Protein AF-A0A4U5MPQ0-F1 (afdb_monomer)

Foldseek 3Di:
DADDPPVPPNADLQRAAAPQPRHCPPVVQWDAQPHNRHTHGQVSDVVRHPDDDPFHDHDPVCCVVVPVNGTDDPDD

pLDDT: mean 79.11, std 12.28, range [41.69, 93.06]

Structure (mmCIF, N/CA/C/O backbone):
data_AF-A0A4U5MPQ0-F1
#
_entry.id   AF-A0A4U5MPQ0-F1
#
loop_
_atom_site.group_PDB
_atom_site.id
_atom_site.type_symbol
_atom_site.label_atom_id
_atom_site.label_alt_id
_atom_site.label_comp_id
_atom_site.label_asym_id
_atom_site.label_entity_id
_atom_site.label_seq_id
_atom_site.pdbx_PDB_ins_code
_atom_site.Cartn_x
_atom_site.Cartn_y
_atom_site.Cartn_z
_atom_site.occupancy
_atom_site.B_iso_or_equiv
_atom_site.auth_seq_id
_atom_site.auth_comp_id
_atom_site.auth_asym_id
_atom_site.auth_atom_id
_atom_site.pdbx_PDB_model_num
ATOM 1 N N . MET A 1 1 ? -3.189 -5.045 16.266 1.00 49.31 1 MET A N 1
ATOM 2 C CA . MET A 1 1 ? -3.488 -6.428 15.817 1.00 49.31 1 MET A CA 1
ATOM 3 C C . MET A 1 1 ? -4.740 -6.425 14.946 1.00 49.31 1 MET A C 1
ATOM 5 O O . MET A 1 1 ? -5.776 -6.956 15.329 1.00 49.31 1 MET A O 1
ATOM 9 N N . ILE A 1 2 ? -4.683 -5.757 13.802 1.00 54.50 2 ILE A N 1
ATOM 10 C CA . ILE A 1 2 ? -5.831 -5.579 12.914 1.00 54.50 2 ILE A CA 1
ATOM 11 C C . ILE A 1 2 ? -5.261 -5.548 11.495 1.00 54.50 2 ILE A C 1
ATOM 13 O O . ILE A 1 2 ? -4.939 -4.497 10.986 1.00 54.50 2 ILE A O 1
ATOM 17 N N . VAL A 1 3 ? -5.039 -6.677 10.826 1.00 57.12 3 VAL A N 1
ATOM 18 C CA . VAL A 1 3 ? -6.035 -7.226 9.899 1.00 57.12 3 VAL A CA 1
ATOM 19 C C . VAL A 1 3 ? -5.487 -8.477 9.215 1.00 57.12 3 VAL A C 1
ATOM 21 O O . VAL A 1 3 ? -4.771 -8.460 8.227 1.00 57.12 3 VAL A O 1
ATOM 24 N N . SER A 1 4 ? -5.948 -9.605 9.745 1.00 64.06 4 SER A N 1
ATOM 25 C CA . SER A 1 4 ? -6.313 -10.818 9.015 1.00 64.06 4 SER A CA 1
ATOM 26 C C . SER A 1 4 ? -5.455 -11.187 7.793 1.00 64.06 4 SER A C 1
ATOM 28 O O . SER A 1 4 ? -5.948 -11.236 6.663 1.00 64.06 4 SER A O 1
ATOM 30 N N . THR A 1 5 ? -4.240 -11.670 8.055 1.00 61.09 5 THR A N 1
ATOM 31 C CA . THR A 1 5 ? -3.558 -12.659 7.192 1.00 61.09 5 THR A CA 1
ATOM 32 C C . THR A 1 5 ? -4.417 -13.906 6.921 1.00 61.09 5 THR A C 1
ATOM 34 O O . THR A 1 5 ? -4.076 -14.733 6.089 1.00 61.09 5 THR A O 1
ATOM 37 N N . LYS A 1 6 ? -5.563 -14.051 7.605 1.00 59.56 6 LYS A N 1
ATOM 38 C CA . LYS A 1 6 ? -6.569 -15.088 7.358 1.00 59.56 6 LYS A CA 1
ATOM 39 C C . LYS A 1 6 ? -7.552 -14.753 6.225 1.00 59.56 6 LYS A C 1
A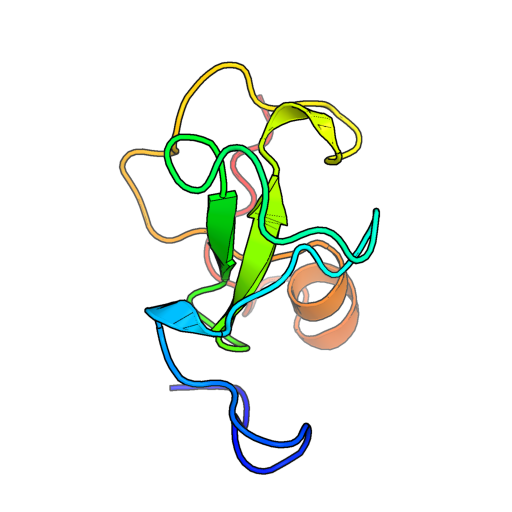TOM 41 O O . LYS A 1 6 ? -8.259 -15.654 5.791 1.00 59.56 6 LYS A O 1
ATOM 46 N N . LYS A 1 7 ? -7.654 -13.495 5.761 1.00 61.88 7 LYS A N 1
ATOM 47 C CA . LYS A 1 7 ? -8.576 -13.108 4.663 1.00 61.88 7 LYS A CA 1
ATOM 48 C C . LYS A 1 7 ? -7.982 -13.287 3.266 1.00 61.88 7 LYS A C 1
ATOM 50 O O . LYS A 1 7 ? -8.732 -13.427 2.307 1.00 61.88 7 LYS A O 1
ATOM 55 N N . TYR A 1 8 ? -6.662 -13.271 3.153 1.00 59.84 8 TYR A N 1
ATOM 56 C CA . TYR A 1 8 ? -5.929 -13.393 1.899 1.00 59.84 8 TYR A CA 1
ATOM 57 C C . TYR A 1 8 ? -4.893 -14.486 2.129 1.00 59.84 8 TYR A C 1
ATOM 59 O O . TYR A 1 8 ? -4.249 -14.452 3.172 1.00 59.84 8 TYR A O 1
ATOM 67 N N . GLY A 1 9 ? -4.801 -15.485 1.245 1.00 62.53 9 GLY A N 1
ATOM 68 C CA . GLY A 1 9 ? -3.936 -16.651 1.455 1.00 62.53 9 GLY A CA 1
ATOM 69 C C . GLY A 1 9 ? -2.538 -16.221 1.894 1.00 62.53 9 GLY A C 1
ATOM 70 O O . GLY A 1 9 ? -1.865 -15.500 1.162 1.00 62.53 9 GLY A O 1
ATOM 71 N N . TRP A 1 10 ? -2.153 -16.597 3.115 1.00 66.81 10 TRP A N 1
ATOM 72 C CA . TRP A 1 10 ? -0.868 -16.221 3.691 1.00 66.81 10 TRP A CA 1
ATOM 73 C C . TRP A 1 10 ? 0.259 -16.674 2.759 1.00 66.81 10 TRP A C 1
ATOM 75 O O . TRP A 1 10 ? 0.356 -17.855 2.426 1.00 66.81 10 TRP A O 1
ATOM 85 N N . GLN A 1 11 ? 1.084 -15.727 2.320 1.00 68.06 11 GLN A N 1
ATOM 86 C CA . GLN A 1 11 ? 2.302 -16.012 1.571 1.00 68.06 11 GLN A CA 1
ATOM 87 C C . GLN A 1 11 ? 3.468 -16.065 2.556 1.00 68.06 11 GLN A C 1
ATOM 89 O O . GLN A 1 11 ? 3.575 -15.220 3.446 1.00 68.06 11 GLN A O 1
ATOM 94 N N . CYS A 1 12 ? 4.346 -17.053 2.383 1.00 80.31 12 CYS A N 1
ATOM 95 C CA . CYS A 1 12 ? 5.599 -17.116 3.124 1.00 80.31 12 CYS A CA 1
ATOM 96 C C . CYS A 1 12 ? 6.443 -15.847 2.869 1.00 80.31 12 CYS A C 1
ATOM 98 O O . CYS A 1 12 ? 6.247 -15.184 1.850 1.00 80.31 12 CYS A O 1
ATOM 100 N N . ILE A 1 13 ? 7.376 -15.499 3.766 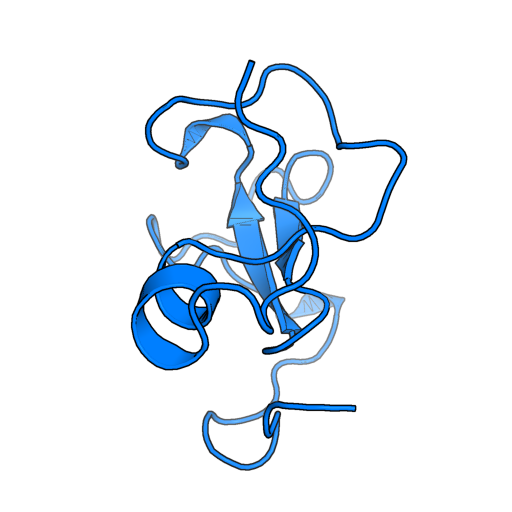1.00 73.62 13 ILE A N 1
ATOM 101 C CA . ILE A 1 13 ? 8.208 -14.281 3.626 1.00 73.62 13 ILE A CA 1
ATOM 102 C C . ILE A 1 13 ? 8.960 -14.278 2.285 1.00 73.62 13 ILE 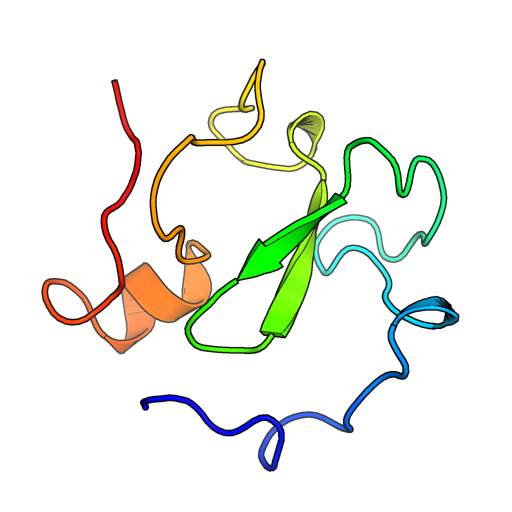A C 1
ATOM 104 O O . ILE A 1 13 ? 8.977 -13.262 1.602 1.00 73.62 13 ILE A O 1
ATOM 108 N N . GLU A 1 14 ? 9.476 -15.434 1.864 1.00 79.12 14 GLU A N 1
ATOM 109 C CA . GLU A 1 14 ? 10.181 -15.617 0.583 1.00 79.12 14 GLU A CA 1
ATOM 110 C C . GLU A 1 14 ? 9.237 -15.644 -0.633 1.00 79.12 14 GLU A C 1
ATOM 112 O O . GLU A 1 14 ? 9.642 -15.403 -1.763 1.00 79.12 14 GLU A O 1
ATOM 117 N N . CYS A 1 15 ? 7.954 -15.923 -0.406 1.00 83.00 15 CYS A N 1
ATOM 118 C CA . CYS A 1 15 ? 6.920 -16.005 -1.433 1.00 83.00 15 CYS A CA 1
ATOM 119 C C . CYS A 1 15 ? 6.207 -14.663 -1.637 1.00 83.00 15 CYS A C 1
ATOM 121 O O . CYS A 1 15 ? 5.251 -14.584 -2.413 1.00 83.00 15 CYS A O 1
ATOM 123 N N . LYS A 1 16 ? 6.562 -13.645 -0.847 1.00 85.94 16 LYS A N 1
ATOM 124 C CA . LYS A 1 16 ? 5.801 -12.409 -0.772 1.00 85.94 16 LYS A CA 1
ATOM 125 C C . LYS A 1 16 ? 6.072 -11.574 -2.015 1.00 85.94 16 LYS A C 1
ATOM 127 O O . LYS A 1 16 ? 7.188 -11.149 -2.278 1.00 85.94 16 LYS A O 1
ATOM 132 N N . SER A 1 17 ? 5.013 -11.339 -2.774 1.00 90.25 17 SER A N 1
ATOM 133 C CA . SER A 1 17 ? 5.043 -10.569 -4.012 1.00 90.25 17 SER A CA 1
ATOM 134 C C . SER A 1 17 ? 4.423 -9.195 -3.806 1.00 90.25 17 SER A C 1
ATOM 136 O O . SER A 1 17 ? 3.513 -9.017 -2.990 1.00 90.25 17 SER A O 1
ATOM 138 N N . CYS A 1 18 ? 4.869 -8.221 -4.591 1.00 91.31 18 CYS A N 1
ATOM 139 C CA . CYS A 1 18 ? 4.276 -6.900 -4.605 1.00 91.31 18 CYS A CA 1
ATOM 140 C C . CYS A 1 18 ? 2.808 -6.961 -5.049 1.00 91.31 18 CYS A C 1
ATOM 142 O O . CYS A 1 18 ? 2.500 -7.414 -6.147 1.00 91.31 18 CYS A O 1
ATOM 144 N N . ALA A 1 19 ? 1.894 -6.419 -4.246 1.00 87.56 19 ALA A N 1
ATOM 145 C CA . ALA A 1 19 ? 0.467 -6.369 -4.575 1.00 87.56 19 ALA A CA 1
ATOM 146 C C . ALA A 1 19 ? 0.119 -5.436 -5.758 1.00 87.56 19 ALA A C 1
ATOM 148 O O . ALA A 1 19 ? -1.039 -5.383 -6.162 1.00 87.56 19 ALA A O 1
ATOM 149 N N . ILE A 1 20 ? 1.092 -4.675 -6.276 1.00 89.44 20 ILE A N 1
ATOM 150 C CA . ILE A 1 20 ? 0.906 -3.678 -7.342 1.00 89.44 20 ILE A CA 1
ATOM 151 C C . ILE A 1 20 ? 1.429 -4.216 -8.678 1.00 89.44 20 ILE A C 1
ATOM 153 O O . ILE A 1 20 ? 0.688 -4.231 -9.654 1.00 89.44 20 ILE A O 1
ATOM 157 N N . CYS A 1 21 ? 2.681 -4.684 -8.726 1.00 91.69 21 CYS A N 1
ATOM 158 C CA . CYS A 1 21 ? 3.279 -5.238 -9.946 1.00 91.69 21 CYS A CA 1
ATOM 159 C C . CYS A 1 21 ? 3.229 -6.771 -10.028 1.00 91.69 21 CYS A C 1
ATOM 161 O O . CYS A 1 21 ? 3.500 -7.325 -11.087 1.00 91.69 21 CYS A O 1
ATOM 163 N N . GLY A 1 22 ? 2.889 -7.467 -8.939 1.00 88.75 22 GLY A N 1
ATOM 164 C CA . GLY A 1 22 ? 2.806 -8.930 -8.894 1.00 88.75 22 GLY A CA 1
ATOM 165 C C . GLY A 1 22 ? 4.156 -9.650 -8.856 1.00 88.75 22 GLY A C 1
ATOM 166 O O . GLY A 1 22 ? 4.173 -10.876 -8.810 1.00 88.75 22 GLY A O 1
ATOM 167 N N . THR A 1 23 ? 5.275 -8.923 -8.860 1.00 88.88 23 THR A N 1
ATOM 168 C CA . THR A 1 23 ? 6.626 -9.499 -8.838 1.00 88.88 23 THR A CA 1
ATOM 169 C C . THR A 1 23 ? 7.178 -9.596 -7.420 1.00 88.88 23 THR A C 1
ATOM 171 O O . THR A 1 23 ? 6.827 -8.798 -6.546 1.00 88.88 23 THR A O 1
ATOM 174 N N . SER A 1 24 ? 8.044 -10.580 -7.191 1.00 88.44 24 SER A N 1
ATOM 175 C CA . SER A 1 24 ? 8.863 -10.708 -5.979 1.00 88.44 24 SER A CA 1
ATOM 176 C C . SER A 1 24 ? 10.285 -10.153 -6.167 1.00 88.44 24 SER A C 1
ATOM 178 O O . SER A 1 24 ? 11.109 -10.286 -5.274 1.00 88.44 24 SER A O 1
ATOM 180 N N . ASP A 1 25 ? 10.586 -9.553 -7.324 1.00 88.06 25 ASP A N 1
ATOM 181 C CA . ASP A 1 25 ? 11.882 -8.937 -7.630 1.00 88.06 25 ASP A CA 1
ATOM 182 C C . ASP A 1 25 ? 12.122 -7.641 -6.847 1.00 88.06 25 ASP A C 1
ATOM 184 O O . ASP A 1 25 ? 11.254 -6.772 -6.849 1.00 88.06 25 ASP A O 1
ATOM 188 N N . ASN A 1 26 ? 13.349 -7.416 -6.362 1.00 88.88 26 ASN A N 1
ATOM 189 C CA . ASN A 1 26 ? 13.738 -6.281 -5.503 1.00 88.88 26 ASN A CA 1
ATOM 190 C C . ASN A 1 26 ? 13.090 -6.351 -4.112 1.00 88.88 26 ASN A C 1
ATOM 192 O O . ASN A 1 26 ? 12.504 -5.375 -3.628 1.00 88.88 26 ASN A O 1
ATOM 196 N N . ASP A 1 27 ? 13.216 -7.508 -3.464 1.00 87.25 27 ASP A N 1
ATOM 197 C CA . ASP A 1 27 ? 12.775 -7.744 -2.089 1.00 87.25 27 ASP A CA 1
ATOM 198 C C . ASP A 1 27 ? 13.393 -6.746 -1.091 1.00 87.25 27 ASP A C 1
ATOM 200 O O . ASP A 1 27 ? 12.720 -6.318 -0.154 1.00 87.25 27 ASP A O 1
ATOM 204 N N . ASP A 1 28 ? 14.603 -6.244 -1.359 1.00 87.50 28 ASP A N 1
ATOM 205 C CA . ASP A 1 28 ? 15.252 -5.159 -0.610 1.00 87.50 28 ASP A CA 1
ATOM 206 C C . ASP A 1 28 ? 14.465 -3.832 -0.605 1.00 87.50 28 ASP A C 1
ATOM 208 O O . ASP A 1 28 ? 14.628 -3.005 0.297 1.00 87.50 28 ASP A O 1
ATOM 212 N N . LYS A 1 29 ? 13.580 -3.625 -1.586 1.00 88.94 29 LYS A N 1
ATOM 213 C CA . LYS A 1 29 ? 12.682 -2.462 -1.689 1.00 88.94 29 LYS A CA 1
ATOM 214 C C . LYS A 1 29 ? 11.223 -2.823 -1.416 1.00 88.94 29 LYS A C 1
ATOM 216 O O . LYS A 1 29 ? 10.347 -1.984 -1.650 1.00 88.94 29 LYS A O 1
ATOM 221 N N . LEU A 1 30 ? 10.933 -4.044 -0.970 1.00 90.12 30 LEU A N 1
ATOM 222 C CA . LEU A 1 30 ? 9.582 -4.534 -0.723 1.00 90.12 30 LEU A CA 1
ATOM 223 C C . LEU A 1 30 ? 9.172 -4.258 0.730 1.00 90.12 30 LEU A C 1
ATOM 225 O O . LEU A 1 30 ? 9.707 -4.833 1.672 1.00 90.12 30 LEU A O 1
ATOM 229 N N . LEU A 1 31 ? 8.190 -3.377 0.921 1.00 89.69 31 LEU A N 1
ATOM 230 C CA . LEU A 1 31 ? 7.636 -3.058 2.235 1.00 89.69 31 LEU A CA 1
ATOM 231 C C . LEU A 1 31 ? 6.515 -4.002 2.625 1.00 89.69 31 LEU A C 1
ATOM 233 O O . LEU A 1 31 ? 5.628 -4.280 1.819 1.00 89.69 31 LEU A O 1
ATOM 237 N N . PHE A 1 32 ? 6.489 -4.389 3.896 1.00 88.38 32 PHE A N 1
ATOM 238 C CA . PHE A 1 32 ? 5.395 -5.157 4.475 1.00 88.38 32 PHE A CA 1
ATOM 239 C C . PHE A 1 32 ? 4.464 -4.243 5.261 1.00 88.38 32 PHE A C 1
ATOM 241 O O . PHE A 1 32 ? 4.890 -3.483 6.127 1.00 88.38 32 PHE A O 1
ATOM 248 N N . CYS A 1 33 ? 3.176 -4.312 4.942 1.00 87.12 33 CYS A N 1
ATOM 249 C CA . CYS A 1 33 ? 2.152 -3.611 5.701 1.00 87.12 33 CYS A CA 1
ATOM 250 C C . CYS A 1 33 ? 1.990 -4.257 7.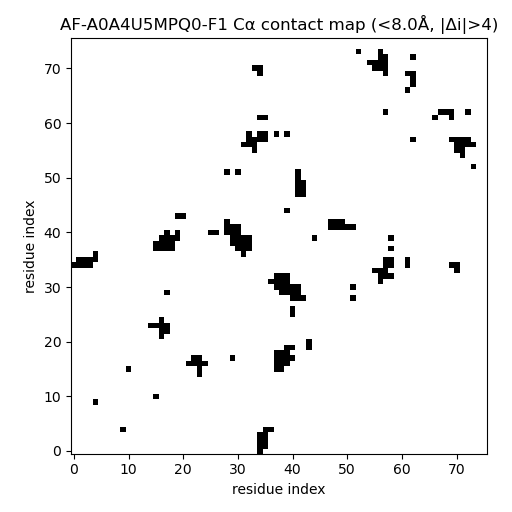081 1.00 87.12 33 CYS A C 1
ATOM 252 O O . CYS A 1 33 ? 1.649 -5.433 7.151 1.00 87.12 33 CYS A O 1
ATOM 254 N N . ASP A 1 34 ? 2.109 -3.482 8.158 1.00 85.31 34 ASP A N 1
ATOM 255 C CA . ASP A 1 34 ? 1.978 -4.002 9.533 1.00 85.31 34 ASP A CA 1
ATOM 256 C C . ASP A 1 34 ? 0.556 -4.524 9.827 1.00 85.31 34 ASP A C 1
ATOM 258 O O . ASP A 1 34 ? 0.350 -5.499 10.549 1.00 85.31 34 ASP A O 1
ATOM 262 N N . ASP A 1 35 ? -0.447 -3.918 9.184 1.00 83.88 35 ASP A N 1
ATOM 263 C CA . ASP A 1 35 ? -1.845 -4.314 9.349 1.00 83.88 35 ASP A CA 1
ATOM 264 C C . ASP A 1 35 ? -2.234 -5.574 8.558 1.00 83.88 35 ASP A C 1
ATOM 266 O O . ASP A 1 35 ? -2.914 -6.436 9.105 1.00 83.88 35 ASP A O 1
ATOM 270 N N . CYS A 1 36 ? -1.857 -5.704 7.278 1.00 84.06 36 CYS A N 1
ATOM 271 C CA . CYS A 1 36 ? -2.341 -6.794 6.406 1.00 84.06 36 CYS A CA 1
ATOM 272 C C . CYS A 1 36 ? -1.261 -7.716 5.841 1.00 84.06 36 CYS A C 1
ATOM 274 O O . CYS A 1 36 ? -1.576 -8.593 5.035 1.00 84.06 36 CYS A O 1
ATOM 276 N N . ASP A 1 37 ? -0.005 -7.505 6.229 1.00 86.19 37 ASP A N 1
ATOM 277 C CA . ASP A 1 37 ? 1.165 -8.291 5.837 1.00 86.19 37 ASP A CA 1
ATOM 278 C C . ASP A 1 37 ? 1.447 -8.332 4.320 1.00 86.19 37 ASP A C 1
ATOM 280 O O . ASP A 1 37 ? 2.299 -9.085 3.852 1.00 86.19 37 ASP A O 1
ATOM 284 N N . ARG A 1 38 ? 0.763 -7.509 3.514 1.00 86.31 38 ARG A N 1
ATOM 285 C CA . ARG A 1 38 ? 0.996 -7.425 2.065 1.00 86.31 38 ARG A CA 1
ATOM 286 C C . ARG A 1 38 ? 2.327 -6.748 1.763 1.00 86.31 38 ARG A C 1
ATOM 288 O O . ARG A 1 38 ? 2.651 -5.731 2.375 1.00 86.31 38 ARG A O 1
ATOM 295 N N . GLY A 1 39 ? 3.041 -7.298 0.784 1.00 89.62 39 GLY A N 1
ATOM 296 C CA . GLY A 1 39 ? 4.248 -6.705 0.222 1.00 89.62 39 GLY A CA 1
ATOM 297 C C . GLY A 1 39 ? 3.911 -5.650 -0.824 1.00 89.62 39 GLY A C 1
ATOM 298 O O . GLY A 1 39 ? 3.123 -5.932 -1.726 1.00 89.62 39 GLY A O 1
ATOM 299 N N . MET A 1 40 ? 4.508 -4.461 -0.759 1.00 90.75 40 MET A N 1
ATOM 300 C CA . MET A 1 40 ? 4.482 -3.478 -1.846 1.00 90.75 40 MET A CA 1
ATOM 301 C C . MET A 1 40 ? 5.836 -2.794 -2.005 1.00 90.75 40 MET A C 1
ATOM 303 O O . MET A 1 40 ? 6.422 -2.359 -1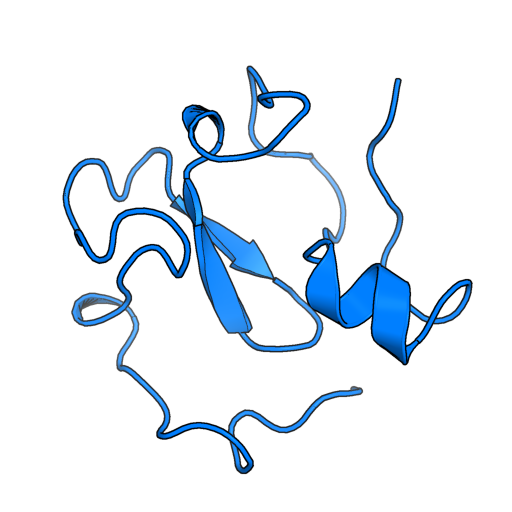.020 1.00 90.75 40 MET A O 1
ATOM 307 N N . HIS A 1 41 ? 6.328 -2.664 -3.237 1.00 93.06 41 HIS A N 1
ATOM 308 C CA . HIS A 1 41 ? 7.594 -1.979 -3.462 1.00 93.06 41 HIS A CA 1
ATOM 309 C C . HIS A 1 41 ? 7.480 -0.490 -3.187 1.00 93.06 41 HIS A C 1
ATOM 311 O O . HIS A 1 41 ? 6.528 0.139 -3.642 1.00 93.06 41 HIS A O 1
ATOM 317 N N . LEU A 1 42 ? 8.512 0.066 -2.558 1.00 90.38 42 LEU A N 1
ATOM 318 C CA . LEU A 1 42 ? 8.724 1.496 -2.335 1.00 90.38 42 LEU A CA 1
ATOM 319 C C . LEU A 1 42 ? 8.405 2.350 -3.577 1.00 90.38 42 LEU A C 1
ATOM 321 O O . LEU A 1 42 ? 7.684 3.341 -3.483 1.00 90.38 42 LEU A O 1
ATOM 325 N N . TYR A 1 43 ? 8.871 1.913 -4.750 1.00 91.38 43 TYR A N 1
ATOM 326 C CA . TYR A 1 43 ? 8.691 2.603 -6.032 1.00 91.38 43 TYR A CA 1
ATOM 327 C C . TYR A 1 43 ? 7.356 2.306 -6.732 1.00 91.38 43 TYR A C 1
ATOM 329 O O . TYR A 1 43 ? 6.965 3.039 -7.634 1.00 91.38 43 TYR A O 1
ATOM 337 N N . CYS A 1 44 ? 6.657 1.233 -6.351 1.00 91.38 44 CYS A N 1
ATOM 338 C CA . CYS A 1 44 ? 5.319 0.945 -6.868 1.00 91.38 44 CYS A CA 1
ATOM 339 C C . CYS A 1 44 ? 4.235 1.744 -6.135 1.00 91.38 44 CYS A C 1
ATOM 341 O O . CYS A 1 44 ? 3.102 1.812 -6.611 1.00 91.38 44 CYS A O 1
ATOM 343 N N . LEU A 1 45 ? 4.554 2.308 -4.966 1.00 86.62 45 LEU A N 1
ATOM 344 C CA . LEU A 1 45 ? 3.654 3.191 -4.233 1.00 86.62 45 LEU A CA 1
ATOM 345 C C . LEU A 1 45 ? 3.423 4.493 -5.008 1.00 86.62 45 LEU A C 1
ATOM 347 O O . LEU A 1 45 ? 4.271 4.945 -5.772 1.00 86.62 45 LEU A O 1
ATOM 351 N N . ASN A 1 46 ? 2.264 5.108 -4.780 1.00 81.12 46 ASN A N 1
ATOM 352 C CA . ASN A 1 46 ? 1.942 6.430 -5.300 1.00 81.12 46 ASN A CA 1
ATOM 353 C C . ASN A 1 46 ? 1.431 7.310 -4.144 1.00 81.12 46 ASN A C 1
ATOM 355 O O . ASN A 1 46 ? 0.303 7.084 -3.693 1.00 81.12 46 ASN A O 1
ATOM 359 N N . PRO A 1 47 ? 2.227 8.271 -3.639 1.00 83.75 47 PRO A N 1
ATOM 360 C CA . PRO A 1 47 ? 3.576 8.641 -4.091 1.00 83.75 47 PRO A CA 1
ATOM 361 C C . PRO A 1 47 ? 4.639 7.561 -3.787 1.00 83.75 47 PRO A C 1
ATOM 363 O O . PRO A 1 47 ? 4.480 6.815 -2.815 1.00 83.75 47 PRO A O 1
ATOM 366 N N . PRO A 1 48 ? 5.709 7.459 -4.600 1.00 84.88 48 PRO A N 1
ATOM 367 C CA . PRO A 1 48 ? 6.796 6.521 -4.347 1.00 84.88 48 PRO A CA 1
ATOM 368 C C . PRO A 1 48 ? 7.578 6.937 -3.100 1.00 84.88 48 PRO A C 1
ATOM 370 O O . PRO A 1 48 ? 7.866 8.115 -2.892 1.00 84.88 48 PRO A O 1
ATOM 373 N N . LEU A 1 49 ? 7.939 5.959 -2.275 1.00 85.31 49 LEU A N 1
ATOM 374 C CA . LEU A 1 49 ? 8.820 6.170 -1.133 1.00 85.31 49 LEU A CA 1
ATOM 375 C C . LEU A 1 49 ? 10.269 5.974 -1.578 1.00 85.31 49 LEU A C 1
ATOM 377 O O . LEU A 1 49 ? 10.601 4.985 -2.221 1.00 85.31 49 LEU A O 1
ATOM 381 N N . GLU A 1 50 ? 11.156 6.891 -1.213 1.00 81.50 50 GLU A N 1
ATOM 382 C CA . GLU A 1 50 ? 12.589 6.733 -1.501 1.00 81.50 50 GLU A CA 1
ATOM 383 C C . GLU A 1 50 ? 13.281 5.814 -0.488 1.00 81.50 50 GLU A C 1
ATOM 385 O O . GLU A 1 50 ? 14.266 5.149 -0.807 1.00 81.50 50 GLU A O 1
ATOM 390 N N . LYS A 1 51 ? 12.752 5.762 0.740 1.00 81.75 51 LYS A N 1
ATOM 391 C CA . LYS A 1 51 ? 13.317 4.998 1.852 1.00 81.75 51 LYS A CA 1
ATOM 392 C C . LYS A 1 51 ? 12.245 4.251 2.632 1.00 81.75 51 LYS A C 1
ATOM 394 O O . LYS A 1 51 ? 11.112 4.717 2.759 1.00 81.75 51 LYS A O 1
ATOM 399 N N . THR A 1 52 ? 12.641 3.119 3.200 1.00 81.81 52 THR A N 1
ATOM 400 C CA . THR A 1 52 ? 11.853 2.368 4.180 1.00 81.81 52 THR A CA 1
ATOM 401 C C . THR A 1 52 ? 11.518 3.283 5.367 1.00 81.81 52 THR A C 1
ATOM 403 O O . THR A 1 52 ? 12.427 3.921 5.907 1.00 81.81 52 THR A O 1
ATOM 406 N N . PRO A 1 53 ? 10.241 3.407 5.769 1.00 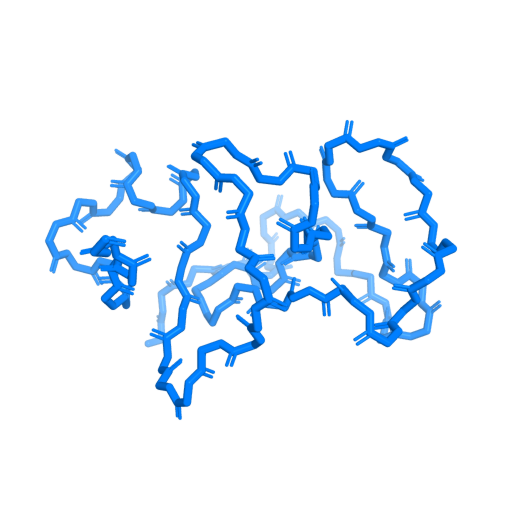80.81 53 PRO A N 1
ATOM 407 C CA . PRO A 1 53 ? 9.866 4.201 6.928 1.00 80.81 53 PRO A CA 1
ATOM 408 C C . PRO A 1 53 ? 10.445 3.578 8.202 1.00 80.81 53 PRO A C 1
ATOM 410 O O . PRO A 1 53 ? 10.452 2.363 8.370 1.00 80.81 53 PRO A O 1
ATOM 413 N N . GLU A 1 54 ? 10.916 4.426 9.114 1.00 76.44 54 GLU A N 1
ATOM 414 C CA . GLU A 1 54 ? 11.495 3.998 10.399 1.00 76.44 54 GLU A CA 1
ATOM 415 C C . GLU A 1 54 ? 10.430 3.488 11.388 1.00 76.44 54 GLU A C 1
ATOM 417 O O . GLU A 1 54 ? 10.757 2.842 12.379 1.00 76.44 54 GLU A O 1
ATOM 422 N N . ASN A 1 55 ? 9.152 3.778 11.122 1.00 80.75 55 ASN A N 1
ATOM 423 C CA . ASN A 1 55 ? 8.014 3.439 11.974 1.00 80.75 55 ASN A CA 1
ATOM 424 C C . ASN A 1 55 ? 7.045 2.489 11.259 1.00 80.75 55 ASN A C 1
ATOM 426 O O . ASN A 1 55 ? 7.167 2.239 10.059 1.00 80.75 55 ASN A O 1
ATOM 430 N N . ALA A 1 56 ? 6.040 2.012 11.998 1.00 82.19 56 ALA A N 1
ATOM 431 C CA . 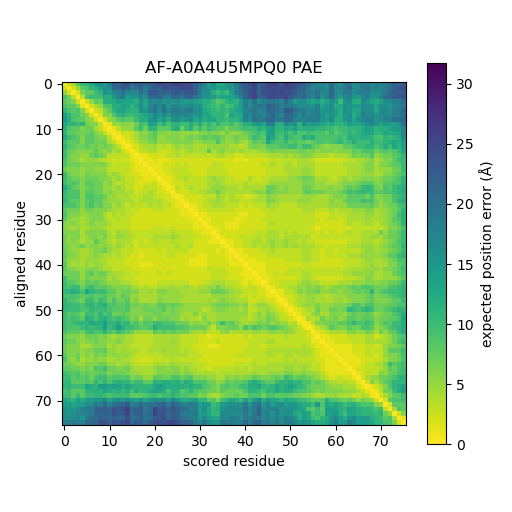ALA A 1 56 ? 4.973 1.177 11.459 1.00 82.19 56 ALA A CA 1
ATOM 432 C C . ALA A 1 56 ? 4.304 1.838 10.244 1.00 82.19 56 ALA A C 1
ATOM 434 O O . ALA A 1 56 ? 3.880 2.995 10.304 1.00 82.19 56 ALA A O 1
ATOM 435 N N . TRP A 1 57 ? 4.206 1.078 9.155 1.00 86.75 57 TRP A N 1
ATOM 436 C CA . TRP A 1 57 ? 3.651 1.533 7.889 1.00 86.75 57 TRP A CA 1
ATOM 437 C C . TRP A 1 57 ? 2.471 0.670 7.471 1.00 86.75 57 TRP A C 1
ATOM 439 O O . TRP A 1 57 ? 2.513 -0.563 7.538 1.00 86.75 57 TRP A O 1
ATOM 449 N N . SER A 1 58 ? 1.440 1.346 6.974 1.00 87.12 58 SER A N 1
ATOM 450 C CA . SER A 1 58 ? 0.245 0.701 6.454 1.00 87.12 58 SER A CA 1
ATOM 451 C C . SER A 1 58 ? 0.008 1.047 5.003 1.00 87.12 58 SER A C 1
ATOM 453 O O . SER A 1 58 ? 0.097 2.200 4.584 1.00 87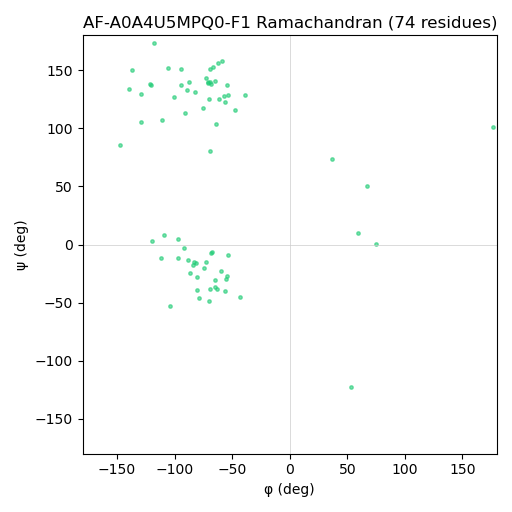.12 58 SER A O 1
ATOM 455 N N . CYS A 1 59 ? -0.354 0.024 4.237 1.00 85.62 59 CYS A N 1
ATOM 456 C CA . CYS A 1 59 ? -0.692 0.165 2.836 1.00 85.62 59 CYS A CA 1
ATOM 457 C C . CYS A 1 59 ? -1.909 1.067 2.612 1.00 85.62 59 CYS A C 1
ATOM 459 O O . CYS A 1 59 ? -2.803 1.142 3.454 1.00 85.62 59 CYS A O 1
ATOM 461 N N . HIS A 1 60 ? -2.009 1.657 1.417 1.00 83.81 60 HIS A N 1
ATOM 462 C CA . HIS A 1 60 ? -3.163 2.470 1.013 1.00 83.81 60 HIS A CA 1
ATOM 463 C C . HIS A 1 60 ? -4.507 1.727 1.152 1.00 83.81 60 HIS A C 1
ATOM 465 O O . HIS A 1 60 ? -5.540 2.351 1.374 1.00 83.81 60 HIS A O 1
ATOM 471 N N . LEU A 1 61 ? -4.507 0.392 1.057 1.00 84.75 61 LEU A N 1
ATOM 472 C CA . LEU A 1 61 ? -5.702 -0.428 1.262 1.00 84.75 61 LEU A CA 1
ATOM 473 C C . LEU A 1 61 ? -6.117 -0.436 2.732 1.00 84.75 61 LEU A C 1
ATOM 475 O O . LEU A 1 61 ? -7.267 -0.155 3.035 1.00 84.75 61 LEU A O 1
ATOM 479 N N . CYS A 1 62 ? -5.182 -0.675 3.653 1.00 85.19 62 CYS A N 1
ATOM 480 C CA . CYS A 1 62 ? -5.456 -0.588 5.085 1.00 85.19 62 CYS A CA 1
ATOM 481 C C . CYS A 1 62 ? -5.804 0.839 5.505 1.00 85.19 62 CYS A C 1
ATOM 483 O O . CYS A 1 62 ? -6.704 1.028 6.311 1.00 85.19 62 CYS A O 1
ATOM 485 N N . GLN A 1 63 ? -5.170 1.850 4.916 1.00 84.81 63 GLN A N 1
ATOM 486 C CA . GLN A 1 63 ? -5.547 3.244 5.145 1.00 84.81 63 GLN A CA 1
ATOM 487 C C . GLN A 1 63 ? -6.971 3.539 4.653 1.00 84.81 63 GLN A C 1
ATOM 489 O O . GLN A 1 63 ? -7.713 4.240 5.331 1.00 84.81 63 GLN A O 1
ATOM 494 N N . LYS A 1 64 ? -7.395 2.976 3.516 1.00 83.88 64 LYS A N 1
ATOM 495 C CA . LYS A 1 64 ? -8.767 3.131 3.010 1.00 83.88 64 LYS A CA 1
ATOM 496 C C . LYS A 1 64 ? -9.798 2.391 3.869 1.00 83.88 64 LYS A C 1
ATOM 498 O O . LYS A 1 64 ? -10.885 2.913 4.090 1.00 83.88 64 LYS A O 1
ATOM 503 N N . GLU A 1 65 ? -9.455 1.202 4.357 1.00 83.19 65 GLU A N 1
ATOM 504 C CA . GLU A 1 65 ? -10.354 0.349 5.145 1.00 83.19 65 GLU A CA 1
ATOM 505 C C . GLU A 1 65 ? -10.434 0.771 6.625 1.00 83.19 65 GLU A C 1
ATOM 507 O O . GLU A 1 65 ? -11.505 0.731 7.227 1.00 83.19 65 GLU A O 1
ATOM 512 N N . PHE A 1 66 ? -9.311 1.182 7.226 1.00 80.38 66 PHE A N 1
ATOM 513 C CA . PHE A 1 66 ? -9.184 1.468 8.664 1.00 80.38 66 PHE A CA 1
ATOM 514 C C . PHE A 1 66 ? -8.961 2.954 8.981 1.00 80.38 66 PHE A C 1
ATOM 516 O O . PHE A 1 66 ? -9.099 3.352 10.141 1.00 80.38 66 PHE A O 1
ATOM 523 N N . GLY A 1 67 ? -8.672 3.793 7.981 1.00 79.12 67 GLY A N 1
ATOM 524 C CA . GLY A 1 67 ? -8.524 5.242 8.133 1.00 79.12 67 GLY A CA 1
ATOM 525 C C . GLY A 1 67 ? -7.520 5.613 9.233 1.00 79.12 67 GLY A C 1
ATOM 526 O O . GLY A 1 67 ? -6.382 5.149 9.191 1.00 79.12 67 GLY A O 1
ATOM 527 N N . PRO A 1 68 ? -7.924 6.397 10.253 1.00 71.62 68 PRO A N 1
ATOM 528 C CA . PRO A 1 68 ? -7.041 6.817 11.346 1.00 71.62 68 PRO A CA 1
ATOM 529 C C . PRO A 1 68 ? -6.607 5.672 12.277 1.00 71.62 68 PRO A C 1
ATOM 531 O O . PRO A 1 68 ? -5.795 5.894 13.169 1.00 71.62 68 PRO A O 1
ATOM 534 N N . LYS A 1 69 ? -7.167 4.464 12.117 1.00 73.56 69 LYS A N 1
ATOM 535 C CA . LYS A 1 69 ? -6.753 3.272 12.869 1.00 73.56 69 LYS A CA 1
ATOM 536 C C . LYS A 1 69 ? -5.609 2.510 12.198 1.00 73.56 69 LYS A C 1
ATOM 538 O O . LYS A 1 69 ? -5.053 1.629 12.844 1.00 73.56 69 LYS A O 1
ATOM 543 N N . ALA A 1 70 ? -5.296 2.807 10.936 1.00 73.94 70 ALA A N 1
ATOM 544 C CA . ALA A 1 70 ? -4.145 2.225 10.255 1.00 73.94 70 ALA A CA 1
ATOM 545 C C . ALA A 1 70 ? -2.846 2.835 10.803 1.00 73.94 70 ALA A C 1
ATOM 547 O O . ALA A 1 70 ? -2.799 4.033 11.103 1.00 73.94 70 ALA A O 1
ATOM 548 N N . SER A 1 71 ? -1.795 2.023 10.916 1.00 66.94 71 SER A N 1
ATOM 549 C CA . SER A 1 71 ? -0.457 2.491 11.291 1.00 66.94 71 SER A CA 1
ATOM 550 C C . SER A 1 71 ? 0.002 3.612 10.349 1.00 66.94 71 SER A C 1
ATOM 552 O O . SER A 1 71 ? -0.267 3.583 9.147 1.00 66.94 71 SER A O 1
ATOM 554 N N . MET A 1 72 ? 0.611 4.653 10.929 1.00 60.44 72 MET A N 1
ATOM 555 C CA . MET A 1 72 ? 0.780 5.981 10.328 1.00 60.44 72 MET A CA 1
ATOM 556 C C . MET A 1 72 ? 1.098 5.960 8.825 1.00 60.44 72 MET A C 1
ATOM 558 O O . MET A 1 72 ? 2.058 5.338 8.369 1.00 60.44 72 MET A O 1
ATOM 562 N N . SER A 1 73 ? 0.324 6.731 8.055 1.00 56.28 73 SER A N 1
ATOM 563 C CA . SER A 1 73 ? 0.719 7.108 6.701 1.00 56.28 73 SER A CA 1
ATOM 564 C C . SER A 1 73 ? 1.971 7.969 6.803 1.00 56.28 73 SER A C 1
ATOM 566 O O . SER A 1 73 ? 1.894 9.136 7.189 1.00 56.28 73 SER A O 1
ATOM 568 N N . SER A 1 74 ? 3.137 7.403 6.493 1.00 54.66 74 SER A N 1
ATOM 569 C CA . SER A 1 74 ? 4.326 8.209 6.229 1.00 54.66 74 SER A CA 1
ATOM 570 C C . SER A 1 74 ? 4.093 8.941 4.905 1.00 54.66 74 SER A C 1
ATOM 572 O O . SER A 1 74 ? 4.469 8.482 3.835 1.00 54.66 74 SER A O 1
ATOM 574 N N . SER A 1 75 ? 3.341 10.035 4.979 1.00 50.00 75 SER A N 1
ATOM 575 C CA . SER A 1 75 ? 3.225 11.046 3.939 1.00 50.00 75 SER A CA 1
ATOM 576 C C . SER A 1 75 ? 3.909 12.288 4.482 1.00 50.00 75 SER A C 1
ATOM 578 O O . SER A 1 75 ? 3.395 12.938 5.393 1.00 50.00 75 SER A O 1
ATOM 580 N N . LYS A 1 76 ? 5.082 12.601 3.944 1.00 41.69 76 LYS A N 1
ATOM 581 C CA . LYS A 1 76 ? 5.525 13.983 3.858 1.00 41.69 76 LYS A CA 1
ATOM 582 C C . LYS A 1 76 ? 5.997 14.244 2.446 1.00 41.69 76 LYS 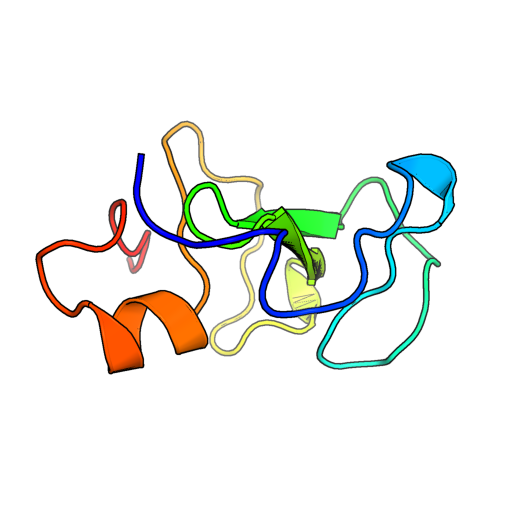A C 1
ATOM 584 O O . LYS A 1 76 ? 6.729 13.373 1.935 1.00 41.69 76 LYS A O 1
#

Sequence (76 aa):
MIVSTKKYGWQCIECKSCAICGTSDNDDKLLFCDDCDRGMHLYCLNPPLEKTPENAWSCHLCQKEFGPKASMSSSK

Solvent-accessible surface area (backbone atoms only — not comparable to full-atom values): 4738 Å² total; per-residue (Å²): 144,66,45,61,55,82,80,49,88,73,60,52,86,90,64,45,35,18,80,78,80,66,44,60,77,62,60,94,47,46,42,61,16,73,38,54,65,49,26,36,33,34,73,72,39,88,79,57,44,93,63,85,71,95,58,67,38,36,44,73,65,46,37,69,75,46,44,92,74,31,48,52,75,91,76,131

Radius of gyration: 11.69 Å; Cα contacts (8 Å, |Δi|>4): 105; chains: 1; bounding box: 26×31×26 Å

Mean predicted aligned error: 7.22 Å

Nearest PDB structures (foldseek):
  5vdc-assembly1_A  TM=9.377E-01  e=2.879E-09  Homo sapiens
  5szb-assembly1_A  TM=9.859E-01  e=1.670E-08  Homo sapiens
  2ysm-assembly1_A  TM=8.561E-01  e=2.296E-06  Homo sapiens
  6fhq-assembly1_A  TM=8.819E-01  e=2.691E-05  Homo sapiens
  4qf3-assembly3_B  TM=8.794E-01  e=2.509E-05  Homo sapiens

Organism: Steinernema carpocapsae (NCBI:txid34508)

InterPro domains:
  IPR001965 Zinc finger, PHD-type [SM00249] (17-63)
  IPR011011 Zinc finger, FYVE/PHD-type [SSF57903] (3-69)
  IPR013083 Zinc finger, RING/FYVE/PHD-type [G3DSA:3.30.40.10] (1-75)
  IPR019787 Zinc finger, PHD-finger [PF00628] (18-62)
  IPR019787 Zinc finger, PHD-finger [PS50016] (15-65)

Secondary structure (DSSP, 8-state):
--S-TTTS-PPPGGG--BTTT-----GGGEEEPTTT--EEETTTSSSPPSS--SS----HHHHHHHGGGSS-----